Protein AF-A0A356RE88-F1 (afdb_monomer_lite)

Foldseek 3Di:
DPVVVVVVVVVVVVVVVVVVVVVVVVVVVVVVVVVVVVVVVVVVVVVVVVVVVVVVVVCVVVVHDCPLQNAADAQWKKWKAWPVCRVQTDIWGQHPVQWTQGPPQGIDRRGSHGQVRVQVVCQVSCVVPDPRTDMHMDTDDHPDPDPDPDPDDDDPDPDDD

Secondary structure (DSSP, 8-state):
--HHHHHHHHHHHHHHHHHHHHHHHHHHHHHHHHHHHHHHHHHHHHHHHHHHHHHHHHHHHHSSPPPTTPPP-TT-EEEEEESS-GGG-EEEE--TTSEEEETTTEEEE-TT--HHHHHHHHHHHHTTTSSS--EEEEEEE---PPS-S------------

pLDDT: mean 74.86, std 15.14, range [41.78, 94.0]

Radius of gyration: 32.3 Å; chains: 1; bounding box: 59×104×54 Å

Sequence (161 aa):
MQLFHTQADLVSAEAQSEVIKQQIAGVDKELDRLRNLGPELDELRRQVTADEKNYINYLTKVGKTPPQDYQIQVGDQLDIKFFFNPELNETVLVRPDGRIALQLVGEITVVGHTVEQIRAILIKTYSGQLKNPEVAVLLRSTNVPGEDSGTTAAEGNFGGK

Structure (mmCIF, N/CA/C/O backbone):
data_AF-A0A356RE88-F1
#
_entry.id   AF-A0A356RE88-F1
#
loop_
_atom_site.group_PDB
_atom_site.id
_atom_site.type_symbol
_atom_site.label_atom_id
_atom_site.label_alt_id
_atom_site.label_comp_id
_atom_site.label_asym_id
_atom_site.label_entity_id
_atom_site.label_seq_id
_atom_site.pdbx_PDB_ins_code
_atom_site.Cartn_x
_atom_site.Cartn_y
_atom_site.Cartn_z
_atom_site.occupancy
_atom_site.B_iso_or_equiv
_atom_site.auth_seq_id
_atom_site.auth_comp_id
_atom_site.auth_asym_id
_atom_site.auth_atom_id
_atom_site.pdbx_PDB_model_num
ATOM 1 N N . MET A 1 1 ? -0.460 84.049 -10.212 1.00 55.34 1 MET A N 1
ATOM 2 C CA . MET A 1 1 ? -0.902 82.705 -9.768 1.00 55.34 1 MET A CA 1
ATOM 3 C C . MET A 1 1 ? -0.006 81.589 -10.342 1.00 55.34 1 MET A C 1
ATOM 5 O O . MET A 1 1 ? -0.515 80.643 -10.921 1.00 55.34 1 MET A O 1
ATOM 9 N N . GLN A 1 2 ? 1.326 81.662 -10.204 1.00 55.12 2 GLN A N 1
ATOM 10 C CA . GLN A 1 2 ? 2.245 80.661 -10.800 1.00 55.12 2 GLN A CA 1
ATOM 11 C C . GLN A 1 2 ? 3.125 79.914 -9.780 1.00 55.12 2 GLN A C 1
ATOM 13 O O . GLN A 1 2 ? 3.787 78.961 -10.154 1.00 55.12 2 GLN A O 1
ATOM 18 N N . LEU A 1 3 ? 3.087 80.282 -8.493 1.00 52.97 3 LEU A N 1
ATOM 19 C CA . LEU A 1 3 ? 3.921 79.670 -7.444 1.00 52.97 3 LEU A CA 1
ATOM 20 C C . LEU A 1 3 ? 3.310 78.414 -6.789 1.00 52.97 3 LEU A C 1
ATOM 22 O O . LEU A 1 3 ? 4.032 77.656 -6.159 1.00 52.97 3 LEU A O 1
ATOM 26 N N . PHE A 1 4 ? 2.003 78.168 -6.945 1.00 53.56 4 PHE A N 1
ATOM 27 C CA . PHE A 1 4 ? 1.337 76.993 -6.354 1.00 53.56 4 PHE A CA 1
ATOM 28 C C . PHE A 1 4 ? 1.336 75.752 -7.261 1.00 53.56 4 PHE A C 1
ATOM 30 O O . PHE A 1 4 ? 1.235 74.641 -6.752 1.00 53.56 4 PHE A O 1
ATOM 37 N N . HIS A 1 5 ? 1.481 75.922 -8.581 1.00 55.62 5 HIS A N 1
ATOM 38 C CA . HIS A 1 5 ? 1.508 74.800 -9.531 1.00 55.62 5 HIS A CA 1
ATOM 39 C C . HIS A 1 5 ? 2.828 7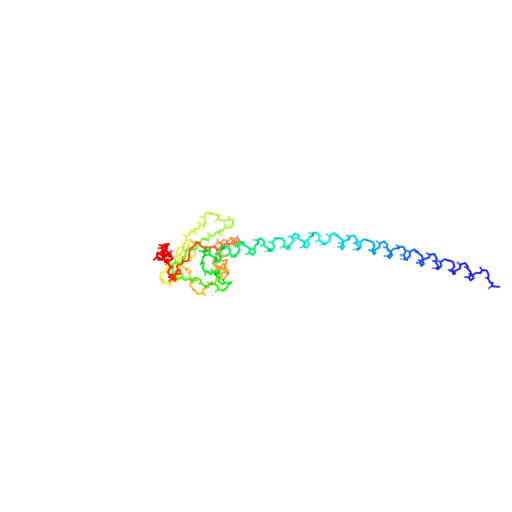4.020 -9.428 1.00 55.62 5 HIS A C 1
ATOM 41 O O . HIS A 1 5 ? 2.825 72.802 -9.313 1.00 55.62 5 HIS A O 1
ATOM 47 N N . THR A 1 6 ? 3.952 74.729 -9.304 1.00 60.91 6 THR A N 1
ATOM 48 C CA . THR A 1 6 ? 5.290 74.135 -9.185 1.00 60.91 6 THR A CA 1
ATOM 49 C C . THR A 1 6 ? 5.484 73.304 -7.920 1.00 60.91 6 THR A C 1
ATOM 51 O O . THR A 1 6 ? 6.154 72.279 -7.973 1.00 60.91 6 THR A O 1
ATOM 54 N N . GLN A 1 7 ? 4.895 73.697 -6.786 1.00 57.91 7 GLN A N 1
ATOM 55 C CA . GLN A 1 7 ? 5.027 72.922 -5.547 1.00 57.91 7 GLN A CA 1
ATOM 56 C C . GLN A 1 7 ? 4.227 71.608 -5.602 1.00 57.91 7 GLN A C 1
ATOM 58 O O . GLN A 1 7 ? 4.694 70.596 -5.087 1.00 57.91 7 GLN A O 1
ATOM 63 N N . ALA A 1 8 ? 3.052 71.605 -6.242 1.00 65.56 8 ALA A N 1
ATOM 64 C CA . ALA A 1 8 ? 2.236 70.402 -6.417 1.00 65.56 8 ALA A CA 1
ATOM 65 C C . ALA A 1 8 ? 2.889 69.400 -7.384 1.00 65.56 8 ALA A C 1
ATOM 67 O O . ALA A 1 8 ? 2.913 68.200 -7.105 1.00 65.56 8 ALA A O 1
ATOM 68 N N . ASP A 1 9 ? 3.482 69.897 -8.471 1.00 70.31 9 ASP A N 1
ATOM 69 C CA . ASP A 1 9 ? 4.207 69.074 -9.443 1.00 70.31 9 ASP A CA 1
ATOM 70 C C . ASP A 1 9 ? 5.470 68.440 -8.831 1.00 70.31 9 ASP A C 1
ATOM 72 O O . ASP A 1 9 ? 5.752 67.267 -9.075 1.00 70.31 9 ASP A O 1
ATOM 76 N N . LEU A 1 10 ? 6.191 69.173 -7.971 1.00 62.19 10 LEU A N 1
ATOM 77 C CA . LEU A 1 10 ? 7.352 68.655 -7.233 1.00 62.19 10 LEU A CA 1
ATOM 78 C C . LEU A 1 10 ? 6.967 67.524 -6.266 1.00 62.19 10 LEU A C 1
ATOM 80 O O . LEU A 1 10 ? 7.605 66.474 -6.270 1.00 62.19 10 LEU A O 1
ATOM 84 N N . VAL A 1 11 ? 5.888 67.696 -5.495 1.00 68.81 11 VAL A N 1
ATOM 85 C CA . VAL A 1 11 ? 5.389 66.660 -4.569 1.00 68.81 11 VAL A CA 1
ATOM 86 C C . VAL A 1 11 ? 4.894 65.423 -5.333 1.00 68.81 11 VAL A C 1
ATOM 88 O O . VAL A 1 11 ? 5.095 64.293 -4.888 1.00 68.81 11 VAL A O 1
ATOM 91 N N . SER A 1 12 ? 4.287 65.608 -6.511 1.00 71.75 12 SER A N 1
ATOM 92 C CA . SER A 1 12 ? 3.877 64.499 -7.383 1.00 71.75 12 SER A CA 1
ATOM 93 C C . SER A 1 12 ? 5.077 63.738 -7.962 1.00 71.75 12 SER A C 1
ATOM 95 O O . SER A 1 12 ? 5.069 62.507 -7.978 1.00 71.75 12 SER A O 1
ATOM 97 N N . ALA A 1 13 ? 6.133 64.442 -8.376 1.00 75.00 13 ALA A N 1
ATOM 98 C CA . ALA A 1 13 ? 7.365 63.833 -8.878 1.00 75.00 13 ALA A CA 1
ATOM 99 C C . ALA A 1 13 ? 8.130 63.058 -7.787 1.00 75.00 13 ALA A C 1
ATOM 101 O O . ALA A 1 13 ? 8.651 61.973 -8.048 1.00 75.00 13 ALA A O 1
ATOM 102 N N . GLU A 1 14 ? 8.160 63.564 -6.552 1.00 78.50 14 GLU A N 1
ATOM 103 C CA . GLU A 1 14 ? 8.740 62.852 -5.405 1.00 78.50 14 GLU A CA 1
ATOM 104 C C . GLU A 1 14 ? 7.954 61.578 -5.073 1.00 78.50 14 GLU A C 1
ATOM 106 O O . GLU A 1 14 ? 8.551 60.515 -4.898 1.00 78.50 14 GLU A O 1
ATOM 111 N N . ALA A 1 15 ? 6.618 61.645 -5.083 1.00 77.56 15 ALA A N 1
ATOM 112 C CA . ALA A 1 15 ? 5.773 60.467 -4.904 1.00 77.56 15 ALA A CA 1
ATOM 113 C C . ALA A 1 15 ? 6.004 59.417 -6.008 1.00 77.56 15 ALA A C 1
ATOM 115 O O . ALA A 1 15 ? 6.094 58.225 -5.719 1.00 77.56 15 ALA A O 1
ATOM 116 N N . GLN A 1 16 ? 6.162 59.845 -7.266 1.00 74.81 16 GLN A N 1
ATOM 117 C CA . GLN A 1 16 ? 6.507 58.951 -8.378 1.00 74.81 16 GLN A CA 1
ATOM 118 C C . GLN A 1 16 ? 7.901 58.326 -8.208 1.0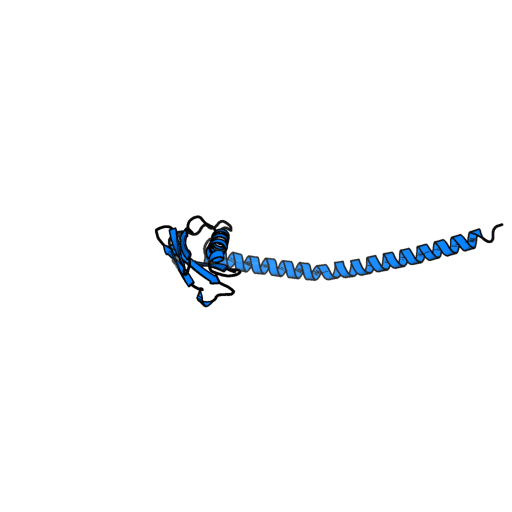0 74.81 16 GLN A C 1
ATOM 120 O O . GLN A 1 16 ? 8.071 57.137 -8.470 1.00 74.81 16 GLN A O 1
ATOM 125 N N . SER A 1 17 ? 8.883 59.091 -7.722 1.00 76.38 17 SER A N 1
ATOM 126 C CA . SER A 1 17 ? 10.237 58.601 -7.431 1.00 76.38 17 SER A CA 1
ATOM 127 C C . SER A 1 17 ? 10.234 57.506 -6.358 1.00 76.38 17 SER A C 1
ATOM 129 O O . SER A 1 17 ? 10.881 56.473 -6.531 1.00 76.38 17 SER A O 1
ATOM 131 N N . GLU A 1 18 ? 9.457 57.670 -5.285 1.00 83.31 18 GLU A N 1
ATOM 132 C CA . GLU A 1 18 ? 9.323 56.648 -4.239 1.00 83.31 18 GLU A CA 1
ATOM 133 C C . GLU A 1 18 ? 8.630 55.374 -4.739 1.00 83.31 18 GLU A C 1
ATOM 135 O O . GLU A 1 18 ? 9.069 54.267 -4.424 1.00 83.31 18 GLU A O 1
ATOM 140 N N . VAL A 1 19 ? 7.606 55.505 -5.589 1.00 83.19 19 VAL A N 1
ATOM 141 C CA . VAL A 1 19 ? 6.959 54.349 -6.233 1.00 83.19 19 VAL A CA 1
ATOM 142 C C . VAL A 1 19 ? 7.947 53.593 -7.126 1.00 83.19 19 VAL A C 1
ATOM 144 O O . VAL A 1 19 ? 8.019 52.367 -7.054 1.00 83.19 19 VAL A O 1
ATOM 147 N N . ILE A 1 20 ? 8.758 54.299 -7.919 1.00 81.00 20 ILE A N 1
ATOM 148 C CA . ILE A 1 20 ? 9.779 53.680 -8.779 1.00 81.00 20 ILE A CA 1
ATOM 149 C C . ILE A 1 20 ? 10.838 52.956 -7.936 1.00 81.00 20 ILE A C 1
ATOM 151 O O . ILE A 1 20 ? 11.200 51.823 -8.252 1.00 81.00 20 ILE A O 1
ATOM 155 N N . LYS A 1 21 ? 11.300 53.548 -6.826 1.00 80.69 21 LYS A N 1
ATOM 156 C CA . LYS A 1 21 ? 12.245 52.890 -5.903 1.00 80.69 21 LYS A CA 1
ATOM 157 C C . LYS A 1 21 ? 11.660 51.617 -5.294 1.00 80.69 21 LYS A C 1
ATOM 159 O O . LYS A 1 21 ? 12.355 50.606 -5.212 1.00 80.69 21 LYS A O 1
ATOM 164 N N . GLN A 1 22 ? 10.386 51.641 -4.899 1.00 81.62 22 GLN A N 1
ATOM 165 C CA . GLN A 1 22 ? 9.693 50.453 -4.392 1.00 81.62 22 GLN A CA 1
ATOM 166 C C . GLN A 1 22 ? 9.560 49.367 -5.465 1.00 81.62 22 GLN A C 1
ATOM 168 O O . GLN A 1 22 ? 9.774 48.191 -5.169 1.00 81.62 22 GLN A O 1
ATOM 173 N N . GLN A 1 23 ? 9.255 49.749 -6.707 1.00 78.56 23 GLN A N 1
ATOM 174 C CA . GLN A 1 23 ? 9.186 48.819 -7.834 1.00 78.56 23 GLN A CA 1
ATOM 175 C C . GLN A 1 23 ? 10.549 48.183 -8.131 1.00 78.56 23 GLN A C 1
ATOM 177 O O . GLN A 1 23 ? 10.616 46.965 -8.267 1.00 78.56 23 GLN A O 1
ATOM 182 N N . ILE A 1 24 ? 11.638 48.960 -8.148 1.00 82.69 24 ILE A N 1
ATOM 183 C CA . ILE A 1 24 ? 13.006 48.445 -8.343 1.00 82.69 24 ILE A CA 1
ATOM 184 C C . ILE A 1 24 ? 13.387 47.472 -7.223 1.00 82.69 24 ILE A C 1
ATOM 186 O O . ILE A 1 24 ? 13.833 46.366 -7.506 1.00 82.69 24 ILE A O 1
ATOM 190 N N . ALA A 1 25 ? 13.117 47.818 -5.961 1.00 80.81 25 ALA A N 1
ATOM 191 C CA . ALA A 1 25 ? 13.378 46.922 -4.835 1.00 80.81 25 ALA A CA 1
ATOM 192 C C . ALA A 1 25 ? 12.561 45.616 -4.910 1.00 80.81 25 ALA A C 1
ATOM 194 O O . ALA A 1 25 ? 13.014 44.566 -4.452 1.00 80.81 25 ALA A O 1
ATOM 195 N N . GLY A 1 26 ? 11.350 45.668 -5.473 1.00 79.50 26 GLY A N 1
ATOM 196 C CA . GLY A 1 26 ? 10.551 44.481 -5.773 1.00 79.50 26 GLY A CA 1
ATOM 197 C C . GLY A 1 26 ? 11.172 43.623 -6.876 1.00 79.50 26 GLY A C 1
ATOM 198 O O . GLY A 1 26 ? 11.243 42.404 -6.733 1.00 79.50 26 GLY A O 1
ATOM 199 N N . VAL A 1 27 ? 11.668 44.259 -7.938 1.00 81.62 27 VAL A N 1
ATOM 200 C CA . VAL A 1 27 ? 12.356 43.586 -9.048 1.00 81.62 27 VAL A CA 1
ATOM 201 C C . VAL A 1 27 ? 13.660 42.940 -8.583 1.00 81.62 27 VAL A C 1
ATOM 203 O O . VAL A 1 27 ? 13.894 41.792 -8.938 1.00 81.62 27 VAL A O 1
ATOM 206 N N . ASP A 1 28 ? 14.464 43.602 -7.750 1.00 80.31 28 ASP A N 1
ATOM 207 C CA . ASP A 1 28 ? 15.723 43.050 -7.226 1.00 80.31 28 ASP A CA 1
ATOM 208 C C . ASP A 1 28 ? 15.487 41.801 -6.368 1.00 80.31 28 ASP A C 1
ATOM 210 O O . ASP A 1 28 ? 16.159 40.785 -6.542 1.00 80.31 28 ASP A O 1
ATOM 214 N N . LYS A 1 29 ? 14.466 41.833 -5.500 1.00 80.75 29 LYS A N 1
ATOM 215 C CA . LYS A 1 29 ? 14.059 40.660 -4.710 1.00 80.75 29 LYS A CA 1
ATOM 216 C C . LYS A 1 29 ? 13.631 39.490 -5.590 1.00 80.75 29 LYS A C 1
ATOM 218 O O . LYS A 1 29 ? 13.968 38.346 -5.290 1.00 80.75 29 LYS A O 1
ATOM 223 N N . GLU A 1 30 ? 12.890 39.762 -6.661 1.00 77.44 30 GLU A N 1
ATOM 224 C CA . GLU A 1 30 ? 12.487 38.721 -7.606 1.00 77.44 30 GLU A CA 1
ATOM 225 C C . GLU A 1 30 ? 13.686 38.214 -8.418 1.00 77.44 30 GLU A C 1
ATOM 227 O O . GLU A 1 30 ? 13.805 37.019 -8.671 1.00 77.44 30 GLU A O 1
ATOM 232 N N . LEU A 1 31 ? 14.634 39.088 -8.756 1.00 73.00 31 LEU A N 1
ATOM 233 C CA . LEU A 1 31 ? 15.869 38.713 -9.437 1.00 73.00 31 LEU A CA 1
ATOM 234 C C . LEU A 1 31 ? 16.720 37.770 -8.574 1.00 73.00 31 LEU A C 1
ATOM 236 O O . LEU A 1 31 ? 17.237 36.769 -9.073 1.00 73.00 31 LEU A O 1
ATOM 240 N N . ASP A 1 32 ? 16.830 38.059 -7.278 1.00 80.94 32 ASP A N 1
ATOM 241 C CA . ASP A 1 32 ? 17.517 37.206 -6.308 1.00 80.94 32 ASP A CA 1
ATOM 242 C C . ASP A 1 32 ? 16.796 35.865 -6.134 1.00 80.94 32 ASP A C 1
ATOM 244 O O . ASP A 1 32 ? 17.434 34.811 -6.102 1.00 80.94 32 ASP A O 1
ATOM 248 N N . ARG A 1 33 ? 15.458 35.875 -6.111 1.00 72.00 33 ARG A N 1
ATOM 249 C CA . ARG A 1 33 ? 14.646 34.654 -6.083 1.00 72.00 33 ARG A CA 1
ATOM 250 C C . ARG A 1 33 ? 14.893 33.777 -7.312 1.00 72.00 33 ARG A C 1
ATOM 252 O O . ARG A 1 33 ? 15.114 32.578 -7.168 1.00 72.00 33 ARG A O 1
ATOM 259 N N . LEU A 1 34 ? 14.901 34.367 -8.506 1.00 72.19 34 LEU A N 1
ATOM 260 C CA . LEU A 1 34 ? 15.139 33.651 -9.762 1.00 72.19 34 LEU A CA 1
ATOM 261 C C . LEU A 1 34 ? 16.571 33.108 -9.859 1.00 72.19 34 LEU A C 1
ATOM 263 O O . LEU A 1 34 ? 16.773 32.001 -10.356 1.00 72.19 34 LEU A O 1
ATOM 267 N N . ARG A 1 35 ? 17.567 33.839 -9.344 1.00 74.12 35 ARG A N 1
ATOM 268 C CA . ARG A 1 35 ? 18.959 33.361 -9.257 1.00 74.12 35 ARG A CA 1
ATOM 269 C C . ARG A 1 35 ? 19.098 32.146 -8.343 1.00 74.12 35 ARG A C 1
ATOM 271 O O . ARG A 1 35 ? 19.839 31.223 -8.675 1.00 74.12 35 ARG A O 1
ATOM 278 N N . ASN A 1 36 ? 18.356 32.125 -7.239 1.00 74.94 36 ASN A N 1
ATOM 279 C CA . ASN A 1 36 ? 18.363 31.016 -6.287 1.00 74.94 36 ASN A CA 1
ATOM 280 C C . ASN A 1 36 ? 17.561 29.792 -6.768 1.00 74.94 36 ASN A C 1
ATOM 282 O O . ASN A 1 36 ? 17.742 28.708 -6.224 1.00 74.94 36 ASN A O 1
ATOM 286 N N . LEU A 1 37 ? 16.736 29.927 -7.813 1.00 69.12 37 LEU A N 1
ATOM 287 C CA . LEU A 1 37 ? 15.945 28.828 -8.380 1.00 69.12 37 LEU A CA 1
ATOM 288 C C . LEU A 1 37 ? 16.764 27.892 -9.292 1.00 69.12 37 LEU A C 1
ATOM 290 O O . LEU A 1 37 ? 16.435 26.718 -9.440 1.00 69.12 37 LEU A O 1
ATOM 294 N N . GLY A 1 38 ? 17.848 28.391 -9.895 1.00 75.19 38 GLY A N 1
ATOM 295 C CA . GLY A 1 38 ? 18.777 27.588 -10.703 1.00 75.19 38 GLY A CA 1
ATOM 296 C C . GLY A 1 38 ? 19.326 26.349 -9.973 1.00 75.19 38 GLY A C 1
ATOM 297 O O . GLY A 1 38 ? 19.134 25.238 -10.467 1.00 75.19 38 GLY A O 1
ATOM 298 N N . PRO A 1 39 ? 19.959 26.499 -8.791 1.00 76.44 39 PRO A N 1
ATOM 299 C CA . PRO A 1 39 ? 20.480 25.358 -8.039 1.00 76.44 39 PRO A CA 1
ATOM 300 C C . PRO A 1 39 ? 19.389 24.387 -7.553 1.00 76.44 39 PRO A C 1
ATOM 302 O O . PRO A 1 39 ? 19.636 23.185 -7.536 1.00 76.44 39 PRO A O 1
ATOM 305 N N . GLU A 1 40 ? 18.184 24.869 -7.226 1.00 75.94 40 GLU A N 1
ATOM 306 C CA . GLU A 1 40 ? 17.041 24.023 -6.832 1.00 75.94 40 GLU A CA 1
ATOM 307 C C . GLU A 1 40 ? 16.562 23.133 -7.997 1.00 75.94 40 GLU A C 1
ATOM 309 O O . GLU A 1 40 ? 16.321 21.937 -7.832 1.00 75.94 40 GLU A O 1
ATOM 314 N N . LEU A 1 41 ? 16.507 23.686 -9.213 1.00 65.75 41 LEU A N 1
ATOM 315 C CA . LEU A 1 41 ? 16.220 22.932 -10.439 1.00 65.75 41 LEU A CA 1
ATOM 316 C C . LEU A 1 41 ? 17.300 21.893 -10.757 1.00 65.75 41 LEU A C 1
ATOM 318 O O . LEU A 1 41 ? 16.978 20.789 -11.204 1.00 65.75 41 LEU A O 1
ATOM 322 N N . ASP A 1 42 ? 18.571 22.230 -10.541 1.00 75.06 42 ASP A N 1
ATOM 323 C CA . ASP A 1 42 ? 19.685 21.301 -10.739 1.00 75.06 42 ASP A CA 1
ATOM 324 C C . ASP A 1 42 ? 19.656 20.150 -9.723 1.00 75.06 42 ASP A C 1
ATOM 326 O O . ASP A 1 42 ? 19.939 19.003 -10.081 1.00 75.06 42 ASP A O 1
ATOM 330 N N . GLU A 1 43 ? 19.279 20.423 -8.474 1.00 72.12 43 GLU A N 1
ATOM 331 C CA . GLU A 1 43 ? 19.069 19.408 -7.440 1.00 72.12 43 GLU A CA 1
ATOM 332 C C . GLU A 1 43 ? 17.897 18.485 -7.789 1.00 72.12 43 GLU A C 1
ATOM 334 O O . GLU A 1 43 ? 18.060 17.262 -7.791 1.00 72.12 43 GLU A O 1
ATOM 339 N N . LEU A 1 44 ? 16.764 19.050 -8.217 1.00 63.75 44 LEU A N 1
ATOM 340 C CA . LEU A 1 44 ? 15.603 18.273 -8.645 1.00 63.75 44 LEU A CA 1
ATOM 341 C C . LEU A 1 44 ? 15.926 17.392 -9.862 1.00 63.75 44 LEU A C 1
ATOM 343 O O . LEU A 1 44 ? 15.565 16.219 -9.895 1.00 63.75 44 LEU A O 1
ATOM 347 N N . ARG A 1 45 ? 16.673 17.909 -10.846 1.00 65.12 45 ARG A N 1
ATOM 348 C CA . ARG A 1 45 ? 17.142 17.126 -12.005 1.00 65.12 45 ARG A CA 1
ATOM 349 C C . ARG A 1 45 ? 18.057 15.975 -11.596 1.00 65.12 45 ARG A C 1
ATOM 351 O O . ARG A 1 45 ? 17.931 14.878 -12.142 1.00 65.12 45 ARG A O 1
ATOM 358 N N . ARG A 1 46 ? 18.970 16.199 -10.644 1.00 69.06 46 ARG A N 1
ATOM 359 C CA . ARG A 1 46 ? 19.839 15.142 -10.097 1.00 69.06 46 ARG A CA 1
ATOM 360 C C . ARG A 1 46 ? 19.028 14.076 -9.368 1.00 69.06 46 ARG A C 1
ATOM 362 O O . ARG A 1 46 ? 19.311 12.896 -9.556 1.00 69.06 46 ARG A O 1
ATOM 369 N N . GLN A 1 47 ? 18.025 14.481 -8.592 1.00 59.94 47 GLN A N 1
ATOM 370 C CA . GLN A 1 47 ? 17.128 13.567 -7.889 1.00 59.94 47 GLN A CA 1
ATOM 371 C C . GLN A 1 47 ? 16.308 12.726 -8.871 1.00 59.94 47 GLN A C 1
ATOM 373 O O . GLN A 1 47 ? 16.348 11.503 -8.788 1.00 59.94 47 GLN A O 1
ATOM 378 N N . VAL A 1 48 ? 15.681 13.358 -9.869 1.00 65.81 48 VAL A N 1
ATOM 379 C CA . VAL A 1 48 ? 14.947 12.659 -10.937 1.00 65.81 48 VAL A CA 1
ATOM 380 C C . VAL A 1 48 ? 15.855 11.658 -11.652 1.00 65.81 48 VAL A C 1
ATOM 382 O O . VAL A 1 48 ? 15.487 10.500 -11.800 1.00 65.81 48 VAL A O 1
ATOM 385 N N . THR A 1 49 ? 17.082 12.051 -12.003 1.00 67.19 49 THR A N 1
ATOM 386 C CA . THR A 1 49 ? 18.045 11.152 -12.666 1.00 67.19 49 THR A CA 1
ATOM 387 C C . THR A 1 49 ? 18.457 9.969 -11.771 1.00 67.19 49 THR A C 1
ATOM 389 O O . THR A 1 49 ? 18.710 8.864 -12.258 1.00 67.19 49 THR A O 1
ATOM 392 N N . ALA A 1 50 ? 18.579 10.178 -10.456 1.00 65.88 50 ALA A N 1
ATOM 393 C CA . ALA A 1 50 ? 18.903 9.120 -9.501 1.00 65.88 50 ALA A CA 1
ATOM 394 C C . ALA A 1 50 ? 17.733 8.139 -9.328 1.00 65.88 50 ALA A C 1
ATOM 396 O O . ALA A 1 50 ? 17.945 6.925 -9.349 1.00 65.88 50 ALA A O 1
ATOM 397 N N . ASP A 1 51 ? 16.508 8.654 -9.237 1.00 63.75 51 ASP A N 1
ATOM 398 C CA . ASP A 1 51 ? 15.289 7.852 -9.160 1.00 63.75 51 ASP A CA 1
ATOM 399 C C . ASP A 1 51 ? 15.051 7.064 -10.451 1.00 63.75 51 ASP A C 1
ATOM 401 O O . ASP A 1 51 ? 14.752 5.872 -10.392 1.00 63.75 51 ASP A O 1
ATOM 405 N N . GLU A 1 52 ? 15.298 7.665 -11.618 1.00 63.97 52 GLU A N 1
ATOM 406 C CA . GLU A 1 52 ? 15.283 6.976 -12.912 1.00 63.97 52 GLU A CA 1
ATOM 407 C C . GLU A 1 52 ? 16.277 5.812 -12.941 1.00 63.97 52 GLU A C 1
ATOM 409 O O . GLU A 1 52 ? 15.921 4.707 -13.343 1.00 63.97 52 GLU A O 1
ATOM 414 N N . LYS A 1 53 ? 17.514 6.007 -12.468 1.00 60.16 53 LYS A N 1
ATOM 415 C CA . LYS A 1 53 ? 18.507 4.921 -12.388 1.00 60.16 53 LYS A CA 1
ATOM 416 C C . LYS 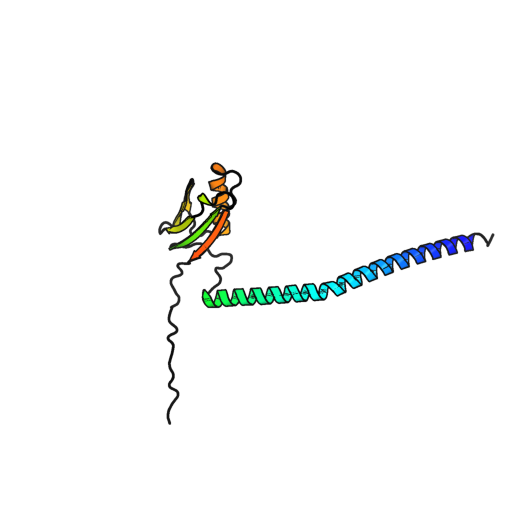A 1 53 ? 18.078 3.810 -11.435 1.00 60.16 53 LYS A C 1
ATOM 418 O O . LYS A 1 53 ? 18.252 2.635 -11.762 1.00 60.16 53 LYS A O 1
ATOM 423 N N . ASN A 1 54 ? 17.508 4.159 -10.285 1.00 63.50 54 ASN A N 1
ATOM 424 C CA . ASN A 1 54 ? 16.976 3.186 -9.331 1.00 63.50 54 ASN A CA 1
ATOM 425 C C . ASN A 1 54 ? 15.818 2.386 -9.944 1.00 63.50 54 ASN A C 1
ATOM 427 O O . ASN A 1 54 ? 15.774 1.161 -9.815 1.00 63.50 54 ASN A O 1
ATOM 431 N N . TYR A 1 55 ? 14.930 3.060 -10.673 1.00 56.53 55 TYR A N 1
ATOM 432 C CA . TYR A 1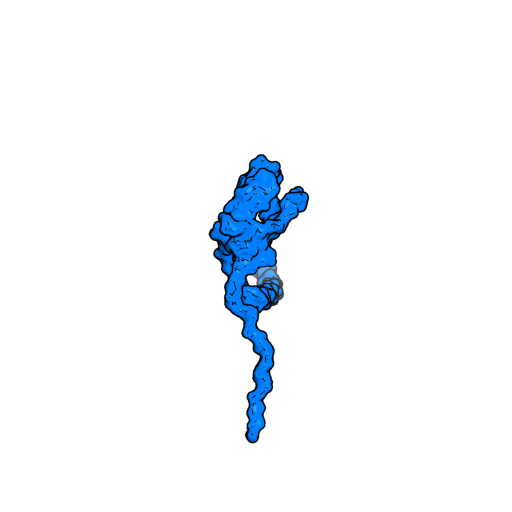 55 ? 13.795 2.462 -11.369 1.00 56.53 55 TYR A CA 1
ATOM 433 C C . TYR A 1 55 ? 14.222 1.584 -12.553 1.00 56.53 55 TYR A C 1
ATOM 435 O O . TYR A 1 55 ? 13.700 0.486 -12.722 1.00 56.53 55 TYR A O 1
ATOM 443 N N . ILE A 1 56 ? 15.229 1.998 -13.325 1.00 62.31 56 ILE A N 1
ATOM 444 C CA . ILE A 1 56 ? 15.837 1.198 -14.399 1.00 62.31 56 ILE A CA 1
ATOM 445 C C . ILE A 1 56 ? 16.530 -0.044 -13.827 1.00 62.31 56 ILE A C 1
ATOM 447 O O . ILE A 1 56 ? 16.416 -1.131 -14.392 1.00 62.31 56 ILE A O 1
ATOM 451 N N . ASN A 1 57 ? 17.222 0.076 -12.693 1.00 62.75 57 ASN A N 1
ATOM 452 C CA . ASN A 1 57 ? 17.848 -1.066 -12.029 1.00 62.75 57 ASN A CA 1
ATOM 453 C C . ASN A 1 57 ? 16.800 -2.042 -11.468 1.00 62.75 57 ASN A C 1
ATOM 455 O O . ASN A 1 57 ? 16.958 -3.256 -11.579 1.00 62.75 57 ASN A O 1
ATOM 459 N N . TYR A 1 58 ? 15.695 -1.519 -10.927 1.00 58.50 58 TYR A N 1
ATOM 460 C CA . TYR A 1 58 ? 14.532 -2.319 -10.557 1.00 58.50 58 TYR A CA 1
ATOM 461 C C . TYR A 1 58 ? 13.963 -3.047 -11.780 1.00 58.50 58 TYR A C 1
ATOM 463 O O . TYR A 1 58 ? 13.934 -4.272 -11.778 1.00 58.50 58 TYR A O 1
ATOM 471 N N . LEU A 1 59 ? 13.645 -2.332 -12.862 1.00 56.25 59 LEU A N 1
ATOM 472 C CA . LEU A 1 59 ? 13.186 -2.885 -14.141 1.00 56.25 59 LEU A CA 1
ATOM 473 C C . LEU A 1 59 ? 14.096 -3.986 -14.691 1.00 56.25 59 LEU A C 1
ATOM 475 O O . LEU A 1 59 ? 13.612 -5.016 -15.148 1.00 56.25 59 LEU A O 1
ATOM 479 N N . THR A 1 60 ? 15.409 -3.786 -14.616 1.00 58.81 60 THR A N 1
ATOM 480 C CA . THR A 1 60 ? 16.411 -4.754 -15.082 1.00 58.81 60 THR A CA 1
ATOM 481 C C . THR A 1 60 ? 16.438 -6.001 -14.198 1.00 58.81 60 THR A C 1
ATOM 483 O O . THR A 1 60 ? 16.651 -7.105 -14.689 1.00 58.81 60 THR A O 1
ATOM 486 N N . LYS A 1 61 ? 16.200 -5.845 -12.890 1.00 55.22 61 LYS A N 1
ATOM 487 C CA . LYS A 1 61 ? 16.219 -6.940 -11.914 1.00 55.22 61 LYS A CA 1
ATOM 488 C C . LYS A 1 61 ? 14.902 -7.720 -11.847 1.00 55.22 61 LYS A C 1
ATOM 490 O O . LYS A 1 61 ? 14.936 -8.918 -11.587 1.00 55.22 61 LYS A O 1
ATOM 495 N N . VAL A 1 62 ? 13.762 -7.057 -12.043 1.00 57.28 62 VAL A N 1
ATOM 496 C CA . VAL A 1 62 ? 12.421 -7.670 -11.987 1.00 57.28 62 VAL A CA 1
ATOM 497 C C . VAL A 1 62 ? 11.808 -7.933 -13.366 1.00 57.28 62 VAL A C 1
ATOM 499 O O . VAL A 1 62 ? 10.736 -8.518 -13.458 1.00 57.28 62 VAL A O 1
ATOM 502 N N . GLY A 1 63 ? 12.467 -7.519 -14.450 1.00 49.28 63 GLY A N 1
ATOM 503 C CA . GLY A 1 63 ? 12.057 -7.787 -15.834 1.00 49.28 63 GLY A CA 1
ATOM 504 C C . GLY A 1 63 ? 10.857 -6.977 -16.337 1.00 49.28 63 GLY A C 1
ATOM 505 O O . GLY A 1 63 ? 10.618 -6.957 -17.540 1.00 49.28 63 GLY A O 1
ATOM 506 N N . LYS A 1 64 ? 10.119 -6.290 -15.457 1.00 47.47 64 LYS A N 1
ATOM 507 C CA . LYS A 1 64 ? 9.084 -5.281 -15.743 1.00 47.47 64 LYS A CA 1
ATOM 508 C C . LYS A 1 64 ? 8.724 -4.585 -14.430 1.00 47.47 64 LYS A C 1
ATOM 510 O O . LYS A 1 64 ? 8.585 -5.248 -13.406 1.00 47.47 64 LYS A O 1
ATOM 515 N N . THR A 1 65 ? 8.517 -3.269 -14.448 1.00 45.62 65 THR A N 1
ATOM 516 C CA . THR A 1 65 ? 7.803 -2.606 -13.358 1.00 45.62 65 THR A CA 1
ATOM 517 C C . THR A 1 65 ? 6.426 -3.249 -13.316 1.00 45.62 65 THR A C 1
ATOM 519 O O . THR A 1 65 ? 5.821 -3.351 -14.390 1.00 45.62 65 THR A O 1
ATOM 522 N N . PRO A 1 66 ? 5.905 -3.684 -12.151 1.00 50.91 66 PRO A N 1
ATOM 523 C CA . PRO A 1 66 ? 4.478 -3.894 -12.047 1.00 50.91 66 PRO A CA 1
ATOM 524 C C . PRO A 1 66 ? 3.854 -2.592 -12.554 1.00 50.91 66 PRO A C 1
ATOM 526 O O . PRO A 1 66 ? 4.197 -1.531 -12.026 1.00 50.91 66 PRO A O 1
ATOM 529 N N . PRO A 1 67 ? 3.045 -2.619 -13.627 1.00 55.06 67 PRO A N 1
ATOM 530 C CA . PRO A 1 67 ? 2.371 -1.416 -14.092 1.00 55.06 67 PRO A CA 1
ATOM 531 C C . PRO A 1 67 ? 1.739 -0.712 -12.883 1.00 55.06 67 PRO A C 1
ATOM 533 O O . PRO A 1 67 ? 1.401 -1.382 -11.906 1.00 55.06 67 PRO A O 1
ATOM 536 N N . GLN A 1 68 ? 1.528 0.608 -12.904 1.00 54.81 68 GLN A N 1
ATOM 537 C CA . GLN A 1 68 ? 0.682 1.212 -11.854 1.00 54.81 68 GLN A CA 1
ATOM 538 C C . GLN A 1 68 ? -0.691 0.511 -11.750 1.00 54.81 68 GLN A C 1
ATOM 540 O O . GLN A 1 68 ? -1.325 0.524 -10.699 1.00 54.81 68 GLN A O 1
ATOM 545 N N . ASP A 1 69 ? -1.066 -0.199 -12.815 1.00 67.06 69 ASP A N 1
ATOM 546 C CA . ASP A 1 69 ? -2.226 -1.069 -12.938 1.00 67.06 69 ASP A CA 1
ATOM 547 C C . ASP A 1 69 ? -1.930 -2.559 -12.665 1.00 67.06 69 ASP A C 1
ATOM 549 O O . ASP A 1 69 ? -2.674 -3.424 -13.126 1.00 67.06 69 ASP A O 1
ATOM 553 N N . TYR A 1 70 ? -0.841 -2.908 -11.968 1.00 76.44 70 TYR A N 1
ATOM 554 C CA . TYR A 1 70 ? -0.556 -4.299 -11.620 1.00 76.44 70 TYR A CA 1
ATOM 555 C C . TYR A 1 70 ? -1.665 -4.823 -10.721 1.00 76.44 70 TYR A C 1
ATOM 557 O O . TYR A 1 70 ? -1.892 -4.341 -9.607 1.00 76.44 70 TYR A O 1
ATOM 565 N N . GLN A 1 71 ? -2.355 -5.824 -11.245 1.00 84.19 71 GLN A N 1
ATOM 566 C CA . GLN A 1 71 ? -3.405 -6.524 -10.544 1.00 84.19 71 GLN A CA 1
ATOM 567 C C . GLN A 1 71 ? -2.804 -7.726 -9.845 1.00 84.19 71 GLN A C 1
ATOM 569 O O . GLN A 1 71 ? -2.099 -8.522 -10.466 1.00 84.19 71 GLN A O 1
ATOM 574 N N . ILE A 1 72 ? -3.124 -7.856 -8.564 1.00 84.38 72 ILE A N 1
ATOM 575 C CA . ILE A 1 72 ? -2.689 -8.982 -7.752 1.00 84.38 72 ILE A CA 1
ATOM 576 C C . ILE A 1 72 ? -3.176 -10.295 -8.369 1.00 84.38 72 ILE A C 1
ATOM 578 O O . ILE A 1 72 ? -4.331 -10.414 -8.802 1.00 84.38 72 ILE A O 1
ATOM 582 N N . GLN A 1 73 ? -2.284 -11.280 -8.390 1.00 84.44 73 GLN A N 1
ATOM 583 C CA . GLN A 1 73 ? -2.513 -12.612 -8.930 1.00 84.44 73 GLN A CA 1
ATOM 584 C C . GLN A 1 73 ? -2.402 -13.689 -7.850 1.00 84.44 73 GLN A C 1
ATOM 586 O O . GLN A 1 73 ? -1.947 -13.475 -6.726 1.00 84.44 73 GLN A O 1
ATOM 591 N N . VAL A 1 74 ? -2.865 -14.886 -8.201 1.00 87.25 74 VAL A N 1
ATOM 592 C CA . VAL A 1 74 ? -2.758 -16.068 -7.345 1.00 87.25 74 VAL A CA 1
ATOM 593 C C . VAL A 1 74 ? -1.288 -16.433 -7.132 1.00 87.25 74 VAL A C 1
ATOM 595 O O . VAL A 1 74 ? -0.525 -16.569 -8.086 1.00 87.25 74 VAL A O 1
ATOM 598 N N . GLY A 1 75 ? -0.908 -16.667 -5.876 1.00 84.19 75 GLY A N 1
ATOM 599 C CA . GLY A 1 75 ? 0.467 -16.985 -5.491 1.00 84.19 75 GLY A CA 1
ATOM 600 C C . GLY A 1 75 ? 1.331 -15.768 -5.158 1.00 84.19 75 GLY A C 1
ATOM 601 O O . GLY A 1 75 ? 2.461 -15.956 -4.714 1.00 84.19 75 GLY A O 1
ATOM 602 N N . ASP A 1 76 ? 0.812 -14.547 -5.304 1.00 87.12 76 ASP A N 1
ATOM 603 C CA . ASP A 1 76 ? 1.507 -13.354 -4.826 1.00 87.12 76 ASP A CA 1
ATOM 604 C C . ASP A 1 76 ? 1.578 -13.329 -3.298 1.00 87.12 76 ASP A C 1
ATOM 606 O O . ASP A 1 76 ? 0.680 -13.805 -2.595 1.00 87.12 76 ASP A O 1
ATOM 610 N N . GLN A 1 77 ? 2.645 -12.732 -2.773 1.00 89.06 77 GLN A N 1
ATOM 611 C CA . GLN A 1 77 ? 2.801 -12.503 -1.343 1.00 89.06 77 GLN A CA 1
ATOM 612 C C . GLN A 1 77 ? 2.636 -11.018 -1.024 1.00 89.06 77 GLN A C 1
ATOM 614 O O . GLN A 1 77 ? 3.362 -10.172 -1.554 1.00 89.06 77 GLN A O 1
ATOM 619 N N . LEU A 1 78 ? 1.706 -10.714 -0.123 1.00 89.81 78 LEU A N 1
ATOM 620 C CA . LEU A 1 78 ? 1.402 -9.367 0.345 1.00 89.81 78 LEU A CA 1
ATOM 621 C C . LEU A 1 78 ? 1.828 -9.210 1.803 1.00 89.81 78 LEU A C 1
ATOM 623 O O . LEU A 1 78 ? 1.607 -10.094 2.625 1.00 89.81 78 LEU A O 1
ATOM 627 N N . ASP A 1 79 ? 2.419 -8.071 2.132 1.00 90.75 79 ASP A N 1
ATOM 628 C CA . ASP A 1 79 ? 2.688 -7.661 3.507 1.00 90.75 79 ASP A CA 1
ATOM 629 C C . ASP A 1 79 ? 1.716 -6.543 3.881 1.00 90.75 79 ASP A C 1
ATOM 631 O O . ASP A 1 79 ? 1.684 -5.493 3.231 1.00 90.75 79 ASP A O 1
ATOM 635 N N . ILE A 1 80 ? 0.892 -6.793 4.895 1.00 91.25 80 ILE A N 1
ATOM 636 C CA . ILE A 1 80 ? -0.128 -5.863 5.371 1.00 91.25 80 ILE A CA 1
ATOM 637 C C . ILE A 1 80 ? 0.383 -5.236 6.662 1.00 91.25 80 ILE A C 1
ATOM 639 O O . ILE A 1 80 ? 0.657 -5.932 7.642 1.00 91.25 80 ILE A O 1
ATOM 643 N N . LYS A 1 81 ? 0.530 -3.910 6.657 1.00 90.69 81 LYS A N 1
ATOM 644 C CA . LYS A 1 81 ? 0.997 -3.137 7.808 1.00 90.69 81 LYS A CA 1
ATOM 645 C C . LYS A 1 81 ? -0.083 -2.177 8.282 1.00 90.69 81 LYS A C 1
ATOM 647 O O . LYS A 1 81 ? -0.565 -1.359 7.506 1.00 90.69 81 LYS A O 1
ATOM 652 N N . PHE A 1 82 ? -0.409 -2.235 9.563 1.00 90.69 82 PHE A N 1
ATOM 653 C CA . PHE A 1 82 ? -1.282 -1.297 10.251 1.00 90.69 82 PHE A CA 1
ATOM 654 C C . PHE A 1 82 ? -0.419 -0.333 11.059 1.00 90.69 82 PHE A C 1
ATOM 656 O O . PHE A 1 82 ? 0.339 -0.747 11.936 1.00 90.69 82 PHE A O 1
ATOM 663 N N . PHE A 1 83 ? -0.527 0.962 10.768 1.00 87.88 83 PHE A N 1
ATOM 664 C CA . PHE A 1 83 ? 0.338 1.972 11.381 1.00 87.88 83 PHE A CA 1
ATOM 665 C C . PHE A 1 83 ? 0.108 2.094 12.895 1.00 87.88 83 PHE A C 1
ATOM 667 O O . PHE A 1 83 ? 1.058 2.139 13.672 1.00 87.88 83 PHE A O 1
ATOM 674 N N . PHE A 1 84 ? -1.159 2.088 13.317 1.00 87.44 84 PHE A N 1
ATOM 675 C CA . PHE A 1 84 ? -1.541 2.217 14.727 1.00 87.44 84 PHE A CA 1
ATOM 676 C C . PHE A 1 84 ? -1.670 0.878 15.467 1.00 87.44 84 PHE A C 1
ATOM 678 O O . PHE A 1 84 ? -1.739 0.877 16.693 1.00 87.44 84 PHE A O 1
ATOM 685 N N . ASN A 1 85 ? -1.699 -0.244 14.741 1.00 88.88 85 ASN A N 1
ATOM 686 C CA . ASN A 1 85 ? -1.954 -1.583 15.284 1.00 88.88 85 ASN A CA 1
ATOM 687 C C . ASN A 1 85 ? -0.921 -2.598 14.770 1.00 88.88 85 ASN A C 1
ATOM 689 O O . ASN A 1 85 ? -1.282 -3.533 14.050 1.00 88.88 85 ASN A O 1
ATOM 693 N N . PRO A 1 86 ? 0.374 -2.427 15.090 1.00 89.06 86 PRO A N 1
ATOM 694 C CA . PRO A 1 86 ? 1.431 -3.281 14.560 1.00 89.06 86 PRO A CA 1
ATOM 695 C C . PRO A 1 86 ? 1.281 -4.766 14.927 1.00 89.06 86 PRO A C 1
ATOM 697 O O . PRO A 1 86 ? 1.869 -5.617 14.264 1.00 89.06 86 PRO A O 1
ATOM 700 N N . GLU A 1 87 ? 0.494 -5.092 15.951 1.00 89.56 87 GLU A N 1
ATOM 701 C CA . GLU A 1 87 ? 0.112 -6.452 16.335 1.00 89.56 87 GLU A CA 1
ATOM 702 C C . GLU A 1 87 ? -0.717 -7.189 15.271 1.00 89.56 87 GLU A C 1
ATOM 704 O O . GLU A 1 87 ? -0.715 -8.417 15.243 1.00 89.56 87 GLU A O 1
ATOM 709 N N . LEU A 1 88 ? -1.386 -6.453 14.378 1.00 90.00 88 LEU A N 1
ATOM 710 C CA . LEU A 1 88 ? -2.145 -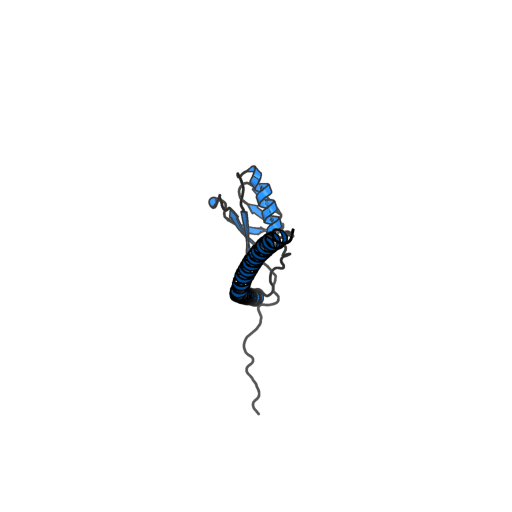7.001 13.250 1.00 90.00 88 LEU A CA 1
ATOM 711 C C . LEU A 1 88 ? -1.298 -7.122 11.977 1.00 90.00 88 LEU A C 1
ATOM 713 O O . LEU A 1 88 ? -1.808 -7.529 10.936 1.00 90.00 88 LEU A O 1
ATOM 717 N N . ASN A 1 89 ? -0.015 -6.748 12.029 1.00 92.00 89 ASN A N 1
ATOM 718 C CA . ASN A 1 89 ? 0.865 -6.840 10.873 1.00 92.00 89 ASN A CA 1
ATOM 719 C C . ASN A 1 89 ? 1.089 -8.300 10.498 1.00 92.00 89 ASN A C 1
ATOM 721 O O . ASN A 1 89 ? 1.664 -9.069 11.268 1.00 92.00 89 ASN A O 1
ATOM 725 N N . GLU A 1 90 ? 0.720 -8.655 9.276 1.00 92.19 90 GLU A N 1
ATOM 726 C CA . GLU A 1 90 ? 0.846 -10.020 8.794 1.00 92.19 90 GLU A CA 1
ATOM 727 C C . GLU A 1 90 ? 1.258 -10.068 7.328 1.00 92.19 90 GLU A C 1
ATOM 729 O O . GLU A 1 90 ? 0.913 -9.211 6.513 1.00 92.19 90 GLU A O 1
ATOM 734 N N . THR A 1 91 ? 2.035 -11.096 7.000 1.00 92.00 91 THR A N 1
ATOM 735 C CA . THR A 1 91 ? 2.409 -11.410 5.626 1.00 92.00 91 THR A CA 1
ATOM 736 C C . THR A 1 91 ? 1.539 -12.562 5.150 1.00 92.00 91 THR A C 1
ATOM 738 O O . THR A 1 91 ? 1.575 -13.652 5.720 1.00 92.00 91 THR A O 1
ATOM 741 N N . VAL A 1 92 ? 0.768 -12.320 4.095 1.00 92.19 92 VAL A N 1
ATOM 742 C CA . VAL A 1 92 ? -0.240 -13.241 3.570 1.00 92.19 92 VAL A CA 1
ATOM 743 C C . VAL A 1 92 ? 0.075 -13.654 2.141 1.00 92.19 92 VAL A C 1
ATOM 745 O O . VAL A 1 92 ? 0.617 -12.885 1.349 1.00 92.19 92 VAL A O 1
ATOM 748 N N . LEU A 1 93 ? -0.276 -14.894 1.813 1.00 91.75 93 LEU A N 1
ATOM 749 C CA . LEU A 1 93 ? -0.196 -15.439 0.463 1.00 91.75 93 LEU A CA 1
ATOM 750 C C . LEU A 1 93 ? -1.582 -15.382 -0.183 1.00 91.75 93 LEU A C 1
ATOM 752 O O . LEU A 1 93 ? -2.571 -15.773 0.441 1.00 91.75 93 LEU A O 1
ATOM 756 N N . VAL A 1 94 ? -1.650 -14.948 -1.439 1.00 91.94 94 VAL A N 1
ATOM 757 C CA . VAL A 1 94 ? -2.880 -14.992 -2.231 1.00 91.94 94 VAL A CA 1
ATOM 758 C C . VAL A 1 94 ? -3.185 -16.440 -2.592 1.00 91.94 94 VAL A C 1
ATOM 760 O O . VAL A 1 94 ? -2.449 -17.087 -3.342 1.00 91.94 94 VAL A O 1
ATOM 763 N N . ARG A 1 95 ? -4.275 -16.960 -2.030 1.00 91.62 95 ARG A N 1
ATOM 764 C CA . ARG A 1 95 ? -4.701 -18.352 -2.190 1.00 91.62 95 ARG A CA 1
ATOM 765 C C . ARG A 1 95 ? -5.189 -18.640 -3.622 1.00 91.62 95 ARG A C 1
ATOM 767 O O . ARG A 1 95 ? -5.541 -17.712 -4.350 1.00 91.62 95 ARG A O 1
ATOM 774 N N . PRO A 1 96 ? -5.281 -19.925 -4.026 1.00 90.25 96 PRO A N 1
ATOM 775 C CA . PRO A 1 96 ? -5.807 -20.327 -5.338 1.00 90.25 96 PRO A CA 1
ATOM 776 C C . PRO A 1 96 ? -7.244 -19.886 -5.646 1.00 90.25 96 PRO A C 1
ATOM 778 O O . PRO A 1 96 ? -7.625 -19.808 -6.808 1.00 90.25 96 PRO A O 1
ATOM 781 N N . ASP A 1 97 ? -8.037 -19.587 -4.618 1.00 91.38 97 ASP A N 1
ATOM 782 C CA . ASP A 1 97 ? -9.385 -19.011 -4.727 1.00 91.38 97 ASP A CA 1
ATOM 783 C C . ASP A 1 97 ? -9.381 -17.483 -4.948 1.00 91.38 97 ASP A C 1
ATOM 785 O O . ASP A 1 97 ? -10.439 -16.867 -5.078 1.00 91.38 97 ASP A O 1
ATOM 789 N N . GLY A 1 98 ? -8.197 -16.866 -4.983 1.00 88.94 98 GLY A N 1
ATOM 790 C CA . GLY A 1 98 ? -7.984 -15.437 -5.169 1.00 88.94 98 GLY A CA 1
ATOM 791 C C . GLY A 1 98 ? -8.224 -14.576 -3.929 1.00 88.94 98 GLY A C 1
ATOM 792 O O . GLY A 1 98 ? -8.401 -13.355 -4.043 1.00 88.94 98 GLY A O 1
ATOM 793 N N . ARG A 1 99 ? -8.243 -15.198 -2.745 1.00 93.62 99 ARG A N 1
ATOM 794 C CA . ARG A 1 99 ? -8.485 -14.529 -1.466 1.00 93.62 99 ARG A CA 1
ATOM 795 C C . ARG A 1 99 ? -7.252 -14.517 -0.570 1.00 93.62 99 ARG A C 1
ATOM 797 O O . ARG A 1 99 ? -6.353 -15.347 -0.691 1.00 93.62 99 ARG A O 1
ATOM 804 N N . ILE A 1 100 ? -7.249 -13.584 0.373 1.00 94.00 100 ILE A N 1
ATOM 805 C CA . ILE A 1 100 ? -6.356 -13.578 1.536 1.00 94.00 100 ILE A CA 1
ATOM 806 C C . ILE A 1 100 ? -7.192 -13.710 2.803 1.00 94.00 100 ILE A C 1
ATOM 808 O O . ILE A 1 100 ? -8.332 -13.251 2.843 1.00 94.00 100 ILE A O 1
ATOM 812 N N . ALA A 1 101 ? -6.630 -14.345 3.826 1.00 92.44 101 ALA A N 1
ATOM 813 C CA . ALA A 1 101 ? -7.234 -14.421 5.148 1.00 92.44 101 ALA A CA 1
ATOM 814 C C . ALA A 1 101 ? -6.510 -13.442 6.069 1.00 92.44 101 ALA A C 1
ATOM 816 O O . ALA A 1 101 ? -5.284 -13.480 6.139 1.00 92.44 101 ALA A O 1
ATOM 817 N N . LEU A 1 102 ? -7.272 -12.584 6.742 1.00 92.06 102 LEU A N 1
ATOM 818 C CA . LEU A 1 102 ? -6.759 -11.587 7.668 1.00 92.06 102 LEU A CA 1
ATOM 819 C C . LEU A 1 102 ? -7.490 -11.642 9.008 1.00 92.06 102 LEU A C 1
ATOM 821 O O . LEU A 1 102 ? -8.665 -12.024 9.100 1.00 92.06 102 LEU A O 1
ATOM 825 N N . GLN A 1 103 ? -6.801 -11.220 10.062 1.00 89.25 103 GLN A N 1
ATOM 826 C CA . GLN A 1 103 ? -7.364 -11.179 11.410 1.00 89.25 103 GLN A CA 1
ATOM 827 C C . GLN A 1 103 ? -8.522 -10.174 11.504 1.00 89.25 103 GLN A C 1
ATOM 829 O O . GLN A 1 103 ? -8.505 -9.128 10.862 1.00 89.25 103 GLN A O 1
ATOM 834 N N . LEU A 1 104 ? -9.530 -10.462 12.336 1.00 89.19 104 LEU A N 1
ATOM 835 C CA . LEU A 1 104 ? -10.737 -9.641 12.590 1.00 89.19 104 LEU A CA 1
ATOM 836 C C . LEU A 1 104 ? -11.752 -9.532 11.441 1.00 89.19 104 LEU A C 1
ATOM 838 O O . LEU A 1 104 ? -12.945 -9.393 11.707 1.00 89.19 104 LEU A O 1
ATOM 842 N N . VAL A 1 105 ? -11.304 -9.587 10.187 1.00 89.25 105 VAL A N 1
ATOM 843 C CA . VAL A 1 105 ? -12.154 -9.378 9.001 1.00 89.25 105 VAL A CA 1
ATOM 844 C C . VAL A 1 105 ? -12.355 -10.638 8.159 1.00 89.25 105 VAL A C 1
ATOM 846 O O . VAL A 1 105 ? -13.266 -10.678 7.335 1.00 89.25 105 VAL A O 1
ATOM 849 N N . GLY A 1 106 ? -11.560 -11.686 8.389 1.00 91.00 106 GLY A N 1
ATOM 850 C CA . GLY A 1 106 ? -11.701 -12.965 7.702 1.00 91.00 106 GLY A CA 1
ATOM 851 C C . GLY A 1 106 ? -11.151 -12.925 6.277 1.00 91.00 106 GLY A C 1
ATOM 852 O O . GLY A 1 106 ? -10.034 -12.467 6.050 1.00 91.00 106 GLY A O 1
ATOM 853 N N . GLU A 1 107 ? -11.905 -13.463 5.317 1.00 92.75 107 GLU A N 1
ATOM 854 C CA . GLU A 1 107 ? -11.444 -13.603 3.933 1.00 92.75 107 GLU A CA 1
ATOM 855 C C . GLU A 1 107 ? -11.804 -12.394 3.061 1.00 92.75 107 GLU A C 1
ATOM 857 O O . GLU A 1 107 ? -12.962 -11.978 2.997 1.00 92.75 107 GLU A O 1
ATOM 862 N N . ILE A 1 108 ? -10.823 -11.885 2.314 1.00 92.56 108 ILE A N 1
ATOM 863 C CA . ILE A 1 108 ? -10.987 -10.760 1.387 1.00 92.56 108 ILE A CA 1
ATOM 864 C C . ILE A 1 108 ? -10.520 -11.172 -0.005 1.00 92.56 108 ILE A C 1
ATOM 866 O O . ILE A 1 108 ? -9.465 -11.782 -0.167 1.00 92.56 108 ILE A O 1
ATOM 870 N N . THR A 1 109 ? -11.314 -10.834 -1.023 1.00 92.88 109 THR A N 1
ATOM 871 C CA . THR A 1 109 ? -10.950 -11.059 -2.429 1.00 92.88 109 THR A CA 1
ATOM 872 C C . THR A 1 109 ? -9.983 -9.973 -2.882 1.00 92.88 109 THR A C 1
ATOM 874 O O . THR A 1 109 ? -10.296 -8.792 -2.758 1.00 92.88 109 THR A O 1
ATOM 877 N N . VAL A 1 110 ? -8.823 -10.378 -3.400 1.00 91.38 110 VAL A N 1
ATOM 878 C CA . VAL A 1 110 ? -7.748 -9.452 -3.803 1.00 91.38 110 VAL A CA 1
ATOM 879 C C . VAL A 1 110 ? -7.309 -9.629 -5.247 1.00 91.38 110 VAL A C 1
ATOM 881 O O . VAL A 1 110 ? -6.751 -8.704 -5.827 1.00 91.38 110 VAL A O 1
ATOM 884 N N . VAL A 1 111 ? -7.590 -10.781 -5.858 1.00 88.69 111 VAL A N 1
ATOM 885 C CA . VAL A 1 111 ? -7.249 -11.008 -7.266 1.00 88.69 111 VAL A CA 1
ATOM 886 C C . VAL A 1 111 ? -7.965 -10.006 -8.167 1.00 88.69 111 VAL A C 1
ATOM 888 O O . VAL A 1 111 ? -9.122 -9.653 -7.927 1.00 88.69 111 VAL A O 1
ATOM 891 N N . GLY A 1 112 ? -7.255 -9.522 -9.186 1.00 85.06 112 GLY A N 1
ATOM 892 C CA . GLY A 1 112 ? -7.771 -8.525 -10.129 1.00 85.06 112 GLY A CA 1
ATOM 893 C C . GLY A 1 112 ? -7.795 -7.095 -9.581 1.00 85.06 112 GLY A C 1
ATOM 894 O O . GLY A 1 112 ? -8.135 -6.175 -10.321 1.00 85.06 112 GLY A O 1
ATOM 895 N N . HIS A 1 113 ? -7.426 -6.891 -8.313 1.00 86.38 113 HIS A N 1
ATOM 896 C CA . HIS A 1 113 ? -7.367 -5.572 -7.694 1.00 86.38 113 HIS A CA 1
ATOM 897 C C . HIS A 1 113 ? -5.932 -5.051 -7.654 1.00 86.38 113 HIS A C 1
ATOM 899 O O . HIS A 1 113 ? -4.977 -5.820 -7.528 1.00 86.38 113 HIS A O 1
ATOM 905 N N . THR A 1 114 ? -5.780 -3.732 -7.728 1.00 86.31 114 THR A N 1
ATOM 906 C CA . THR A 1 114 ? -4.496 -3.068 -7.478 1.00 86.31 114 THR A CA 1
ATOM 907 C C . THR A 1 114 ? -4.232 -2.938 -5.978 1.00 86.31 114 THR A C 1
ATOM 909 O O . THR A 1 114 ? -5.144 -3.026 -5.151 1.00 86.31 114 THR A O 1
ATOM 912 N N . VAL A 1 115 ? -2.979 -2.670 -5.612 1.00 85.25 115 VAL A N 1
ATOM 913 C CA . VAL A 1 115 ? -2.567 -2.444 -4.215 1.00 85.25 115 VAL A CA 1
ATOM 914 C C . VAL A 1 115 ? -3.397 -1.335 -3.550 1.00 85.25 115 VAL A C 1
ATOM 916 O O . VAL A 1 115 ? -3.872 -1.509 -2.427 1.00 85.25 115 VAL A O 1
ATOM 919 N N . GLU A 1 116 ? -3.657 -0.234 -4.263 1.00 83.69 116 GLU A N 1
ATOM 920 C CA . GLU A 1 116 ? -4.477 0.876 -3.756 1.00 83.69 116 GLU A CA 1
ATOM 921 C C . GLU A 1 116 ? -5.948 0.486 -3.562 1.00 83.69 116 GLU A C 1
ATOM 923 O O . GLU A 1 116 ? -6.575 0.870 -2.572 1.00 83.69 116 GLU A O 1
ATOM 928 N N . GLN A 1 117 ? -6.508 -0.321 -4.467 1.00 88.31 117 GLN A N 1
ATOM 929 C CA . GLN A 1 117 ? -7.876 -0.821 -4.321 1.00 88.31 117 GLN A CA 1
ATOM 930 C C . GLN A 1 117 ? -7.999 -1.754 -3.114 1.00 88.31 117 GLN A C 1
ATOM 932 O O . GLN A 1 117 ? -8.934 -1.618 -2.325 1.00 88.31 117 GLN A O 1
ATOM 937 N N . ILE A 1 118 ? -7.032 -2.656 -2.927 1.00 89.44 118 ILE A N 1
ATOM 938 C CA . ILE A 1 118 ? -6.980 -3.550 -1.765 1.00 89.44 118 ILE A CA 1
ATOM 939 C C . ILE A 1 118 ? -6.870 -2.728 -0.482 1.00 89.44 118 ILE A C 1
ATOM 941 O O . ILE A 1 118 ? -7.631 -2.956 0.455 1.00 89.44 118 ILE A O 1
ATOM 945 N N . ARG A 1 119 ? -5.997 -1.717 -0.450 1.00 90.25 119 ARG A N 1
ATOM 946 C CA . ARG A 1 119 ? -5.874 -0.795 0.685 1.00 90.25 119 ARG A CA 1
ATOM 947 C C . ARG A 1 119 ? -7.209 -0.127 1.025 1.00 90.25 119 ARG A C 1
ATOM 949 O O . ARG A 1 119 ? -7.604 -0.125 2.189 1.00 90.25 119 ARG A O 1
ATOM 956 N N . ALA A 1 120 ? -7.932 0.390 0.032 1.00 89.06 120 ALA A N 1
ATOM 957 C CA . ALA A 1 120 ? -9.243 1.003 0.245 1.00 89.06 120 ALA A CA 1
ATOM 958 C C . ALA A 1 120 ? -10.280 0.001 0.792 1.00 89.06 120 ALA A C 1
ATOM 960 O O . ALA A 1 120 ? -11.038 0.329 1.711 1.00 89.06 120 ALA A O 1
ATOM 961 N N . ILE A 1 121 ? -10.288 -1.233 0.275 1.00 91.06 121 ILE A N 1
ATOM 962 C CA . ILE A 1 121 ? -11.144 -2.323 0.767 1.00 91.06 121 ILE A CA 1
ATOM 963 C C . ILE A 1 121 ? -10.808 -2.653 2.225 1.00 91.06 121 ILE A C 1
ATOM 965 O O . ILE A 1 121 ? -11.718 -2.777 3.047 1.00 91.06 121 ILE A O 1
ATOM 969 N N . LEU A 1 122 ? -9.523 -2.740 2.575 1.00 90.88 122 LEU A N 1
ATOM 970 C CA . LEU A 1 122 ? -9.073 -3.021 3.937 1.00 90.88 122 LEU A CA 1
ATOM 971 C C . LEU A 1 122 ? -9.488 -1.912 4.901 1.00 90.88 122 LEU A C 1
ATOM 973 O O . LEU A 1 122 ? -10.136 -2.202 5.901 1.00 90.88 122 LEU A O 1
ATOM 977 N N . ILE A 1 123 ? -9.228 -0.646 4.575 1.00 90.25 123 ILE A N 1
ATOM 978 C CA . ILE A 1 123 ? -9.642 0.497 5.406 1.00 90.25 123 ILE A CA 1
ATOM 979 C C . ILE A 1 123 ? -11.153 0.458 5.660 1.00 90.25 123 ILE A C 1
ATOM 981 O O . ILE A 1 123 ? -11.596 0.610 6.800 1.00 90.25 123 ILE A O 1
ATOM 985 N N . LYS A 1 124 ? -11.955 0.184 4.623 1.00 90.94 124 LYS A N 1
ATOM 986 C CA . LYS A 1 124 ? -13.414 0.083 4.748 1.00 90.94 124 LYS A CA 1
ATOM 987 C C . LYS A 1 124 ? -13.841 -1.090 5.632 1.00 90.94 124 LYS A C 1
ATOM 989 O O . LYS A 1 124 ? -14.729 -0.928 6.463 1.00 90.94 124 LYS A O 1
ATOM 994 N N . THR A 1 125 ? -13.218 -2.253 5.466 1.00 90.19 125 THR A N 1
ATOM 995 C CA . THR A 1 125 ? -13.591 -3.478 6.192 1.00 90.19 125 THR A CA 1
ATOM 996 C C . THR A 1 125 ? -13.171 -3.402 7.663 1.00 90.19 125 THR A C 1
ATOM 998 O O . THR A 1 125 ? -13.941 -3.767 8.549 1.00 90.19 125 THR A O 1
ATOM 1001 N N . TYR A 1 126 ? -11.994 -2.838 7.944 1.00 91.19 126 TYR A N 1
ATOM 1002 C CA . TYR A 1 126 ? -11.489 -2.647 9.304 1.00 91.19 126 TYR A CA 1
ATOM 1003 C C . TYR A 1 126 ? -12.116 -1.461 10.037 1.00 91.19 126 TYR A C 1
ATOM 1005 O O . TYR A 1 126 ? -12.069 -1.446 11.261 1.00 91.19 126 TYR A O 1
ATOM 1013 N N . SER A 1 127 ? -12.756 -0.507 9.351 1.00 89.38 127 SER A N 1
ATOM 1014 C CA . SER A 1 127 ? -13.450 0.621 10.005 1.00 89.38 127 SER A CA 1
ATOM 1015 C C . SER A 1 127 ? -14.552 0.183 10.982 1.00 89.38 127 SER A C 1
ATOM 1017 O O . SER A 1 127 ? -14.926 0.951 11.862 1.00 89.38 127 SER A O 1
ATOM 1019 N N . GLY A 1 128 ? -15.077 -1.041 10.846 1.00 86.88 128 GLY A N 1
ATOM 1020 C CA . GLY A 1 128 ? -16.032 -1.614 11.799 1.00 86.88 128 GLY A CA 1
ATOM 1021 C C . GLY A 1 128 ? -15.399 -2.168 13.082 1.00 86.88 128 GLY A C 1
ATOM 1022 O O . GLY A 1 128 ? -16.108 -2.339 14.067 1.00 86.88 128 GLY A O 1
ATOM 1023 N N . GLN A 1 129 ? -14.091 -2.442 13.072 1.00 87.94 129 GLN A N 1
ATOM 1024 C CA . GLN A 1 129 ? -13.364 -3.098 14.169 1.00 87.94 129 GLN A CA 1
ATOM 1025 C C . GLN A 1 129 ? -12.289 -2.201 14.801 1.00 87.94 129 GLN A C 1
ATOM 1027 O O . GLN A 1 129 ? -11.979 -2.340 15.980 1.00 87.94 129 GLN A O 1
ATOM 1032 N N . LEU A 1 130 ? -11.719 -1.276 14.027 1.00 87.69 130 LEU A N 1
ATOM 1033 C CA . LEU A 1 130 ? -10.634 -0.383 14.423 1.00 87.69 130 LEU A CA 1
ATOM 1034 C C . LEU A 1 130 ? -11.066 1.076 14.285 1.00 87.69 130 LEU A C 1
ATOM 1036 O O . LEU A 1 130 ? -11.762 1.459 13.344 1.00 87.69 130 LEU A O 1
ATOM 1040 N N . LYS A 1 131 ? -10.596 1.918 15.206 1.00 84.62 131 LYS A N 1
ATOM 1041 C CA . LYS A 1 131 ? -10.792 3.366 15.137 1.00 84.62 131 LYS A CA 1
ATOM 1042 C C . LYS A 1 131 ? -9.692 3.976 14.266 1.00 84.62 131 LYS A C 1
ATOM 1044 O O . LYS A 1 131 ? -8.531 3.919 14.646 1.00 84.62 131 LYS A O 1
ATOM 1049 N N . ASN A 1 132 ? -10.070 4.580 13.140 1.00 83.88 132 ASN A N 1
ATOM 1050 C CA . ASN A 1 132 ? -9.162 5.176 12.148 1.00 83.88 132 ASN A CA 1
ATOM 1051 C C . ASN A 1 132 ? -8.088 4.191 11.632 1.00 83.88 132 ASN A C 1
ATOM 1053 O O . ASN A 1 132 ? -6.899 4.399 11.875 1.00 83.88 132 ASN A O 1
ATOM 1057 N N . PRO A 1 133 ? -8.479 3.115 10.923 1.00 84.69 133 PRO A N 1
ATOM 1058 C CA . PRO A 1 133 ? -7.518 2.161 10.384 1.00 84.69 133 PRO A CA 1
ATOM 1059 C C . PRO A 1 133 ? -6.645 2.816 9.307 1.00 84.69 133 PRO A C 1
ATOM 1061 O O . PRO A 1 133 ? -7.137 3.218 8.253 1.00 84.69 133 PRO A O 1
ATOM 1064 N N . GLU A 1 134 ? -5.339 2.878 9.557 1.00 88.81 134 GLU A N 1
ATOM 1065 C CA . GLU A 1 134 ? -4.341 3.291 8.574 1.00 88.81 134 GLU A CA 1
ATOM 1066 C C . GLU A 1 134 ? -3.502 2.083 8.159 1.00 88.81 134 GLU A C 1
ATOM 1068 O O . GLU A 1 134 ? -2.771 1.506 8.968 1.00 88.81 134 GLU A O 1
ATOM 1073 N N . VAL A 1 135 ? -3.668 1.681 6.897 1.00 88.00 135 VAL A N 1
ATOM 1074 C CA . VAL A 1 135 ? -3.132 0.432 6.345 1.00 88.00 135 VAL A CA 1
ATOM 1075 C C . VAL A 1 135 ? -2.207 0.731 5.169 1.00 88.00 135 VAL A C 1
ATOM 1077 O O . VAL A 1 135 ? -2.550 1.526 4.288 1.00 88.00 135 VAL A O 1
ATOM 1080 N N . ALA A 1 136 ? -1.064 0.053 5.137 1.00 84.94 136 ALA A N 1
ATOM 1081 C CA . ALA A 1 136 ? -0.166 -0.043 3.998 1.00 84.94 136 ALA A CA 1
ATOM 1082 C C . ALA A 1 136 ? -0.136 -1.491 3.490 1.00 84.94 136 ALA A C 1
ATOM 1084 O O . ALA A 1 136 ? -0.082 -2.438 4.274 1.00 84.94 136 ALA A O 1
ATOM 1085 N N . VAL A 1 137 ? -0.175 -1.653 2.169 1.00 86.38 137 VAL A N 1
ATOM 1086 C CA . VAL A 1 137 ? -0.141 -2.952 1.488 1.00 86.38 137 VAL A CA 1
ATOM 1087 C C . VAL A 1 137 ? 1.112 -2.972 0.625 1.00 86.38 137 VAL A C 1
ATOM 1089 O O . VAL A 1 137 ? 1.298 -2.083 -0.202 1.00 86.38 137 VAL A O 1
ATOM 1092 N N . LEU A 1 138 ? 1.986 -3.955 0.827 1.00 82.44 138 LEU A N 1
ATOM 1093 C CA . LEU A 1 138 ? 3.240 -4.075 0.088 1.00 82.44 138 LEU A CA 1
ATOM 1094 C C . LEU A 1 138 ? 3.295 -5.408 -0.654 1.00 82.44 138 LEU A C 1
ATOM 1096 O O . LEU A 1 138 ? 3.061 -6.463 -0.072 1.00 82.44 138 LEU A O 1
ATOM 1100 N N . LEU A 1 139 ? 3.667 -5.368 -1.929 1.00 82.62 139 LEU A N 1
ATOM 1101 C CA . LEU A 1 139 ? 3.902 -6.563 -2.735 1.00 82.62 139 LEU A CA 1
ATOM 1102 C C . LEU A 1 139 ? 5.326 -7.081 -2.477 1.00 82.62 139 LEU A C 1
ATOM 1104 O O . LEU A 1 139 ? 6.303 -6.400 -2.786 1.00 82.62 139 LEU A O 1
ATOM 1108 N N . ARG A 1 140 ? 5.452 -8.266 -1.868 1.00 75.62 140 ARG A N 1
ATOM 1109 C CA . ARG A 1 140 ? 6.744 -8.857 -1.463 1.00 75.62 140 ARG A CA 1
ATOM 1110 C C . ARG A 1 140 ? 7.345 -9.756 -2.530 1.00 75.62 140 ARG A C 1
ATOM 1112 O O . ARG A 1 140 ? 8.558 -9.759 -2.724 1.00 75.62 140 ARG A O 1
ATOM 1119 N N . SER A 1 141 ? 6.521 -10.563 -3.178 1.00 71.06 141 SER A N 1
ATOM 1120 C CA . SER A 1 141 ? 6.951 -11.493 -4.218 1.00 71.06 141 SER A CA 1
ATOM 1121 C C . SER A 1 141 ? 5.805 -11.693 -5.186 1.00 71.06 141 SER A C 1
ATOM 1123 O O . SER A 1 141 ? 4.662 -11.853 -4.758 1.00 71.06 141 SER A O 1
ATOM 1125 N N . THR A 1 142 ? 6.126 -11.653 -6.472 1.00 67.81 142 THR A N 1
ATOM 1126 C CA . THR A 1 142 ? 5.175 -11.906 -7.544 1.00 67.81 142 THR A CA 1
ATOM 1127 C C . THR A 1 142 ? 5.373 -13.321 -8.050 1.00 67.81 142 THR A C 1
ATOM 1129 O O . THR A 1 142 ? 6.504 -13.747 -8.295 1.00 67.81 142 THR A O 1
ATOM 1132 N N . ASN A 1 143 ? 4.283 -14.060 -8.220 1.00 62.81 143 ASN A N 1
ATOM 1133 C CA . ASN A 1 143 ? 4.324 -15.326 -8.937 1.00 62.81 143 ASN A CA 1
ATOM 1134 C C . ASN A 1 143 ? 4.011 -15.053 -10.407 1.00 62.81 143 ASN A C 1
ATOM 1136 O O . ASN A 1 143 ? 2.937 -15.382 -10.897 1.00 62.81 143 ASN A O 1
ATOM 1140 N N . VAL A 1 144 ? 4.933 -14.385 -11.100 1.00 57.81 144 VAL A N 1
ATOM 1141 C CA . VAL A 1 144 ? 4.890 -14.314 -12.562 1.00 57.81 144 VAL A CA 1
ATOM 1142 C C . VAL A 1 144 ? 5.601 -15.570 -13.070 1.00 57.81 144 VAL A C 1
ATOM 1144 O O . VAL A 1 144 ? 6.813 -15.678 -12.868 1.00 57.81 144 VAL A O 1
ATOM 1147 N N . PRO A 1 145 ? 4.896 -16.537 -13.691 1.00 43.97 145 PRO A N 1
ATOM 1148 C CA . PRO A 1 145 ? 5.547 -17.678 -14.322 1.00 43.97 145 PRO A CA 1
ATOM 1149 C C . PRO A 1 145 ? 6.497 -17.139 -15.395 1.00 43.97 145 PRO A C 1
ATOM 1151 O O . PRO A 1 145 ? 6.078 -16.360 -16.249 1.00 43.97 145 PRO A O 1
ATOM 1154 N N . GLY A 1 146 ? 7.780 -17.474 -15.276 1.00 46.75 146 GLY A N 1
ATOM 1155 C CA . GLY A 1 146 ? 8.860 -16.787 -15.977 1.00 46.75 146 GLY A CA 1
ATOM 1156 C C . GLY A 1 146 ? 8.728 -16.745 -17.500 1.00 46.75 146 GLY A C 1
ATOM 1157 O O . GLY A 1 146 ? 8.329 -17.714 -18.138 1.00 46.75 146 GLY A O 1
ATOM 1158 N N . GLU A 1 147 ? 9.188 -15.640 -18.082 1.00 41.78 147 GLU A N 1
ATOM 1159 C CA . GLU A 1 147 ? 10.103 -15.779 -19.211 1.00 41.78 147 GLU A CA 1
ATOM 1160 C C . GLU A 1 147 ? 11.483 -16.086 -18.608 1.00 41.78 147 GLU A C 1
ATOM 1162 O O . GLU A 1 147 ? 11.979 -15.370 -17.739 1.00 41.78 147 GLU A O 1
ATOM 1167 N N . ASP A 1 148 ? 12.001 -17.244 -18.996 1.00 47.84 148 ASP A N 1
ATOM 1168 C CA . ASP A 1 148 ? 13.091 -18.027 -18.426 1.00 47.84 148 ASP A CA 1
ATOM 1169 C C . ASP A 1 148 ? 14.226 -17.317 -17.672 1.00 47.84 148 ASP A C 1
ATOM 1171 O O . ASP A 1 148 ? 14.981 -16.478 -18.168 1.00 47.84 148 ASP A O 1
ATOM 1175 N N . SER A 1 149 ? 14.472 -17.881 -16.491 1.00 49.56 149 SER A N 1
ATOM 1176 C CA . SER A 1 149 ? 15.792 -17.984 -15.880 1.00 49.56 149 SER A CA 1
ATOM 1177 C C . SER A 1 149 ? 16.695 -18.838 -16.785 1.00 49.56 149 SER A C 1
ATOM 1179 O O . SER A 1 149 ? 16.756 -20.053 -16.626 1.00 49.56 149 SER A O 1
ATOM 1181 N N . GLY A 1 150 ? 17.362 -18.219 -17.766 1.00 44.34 150 GLY A N 1
ATOM 1182 C CA . GLY A 1 150 ? 18.099 -18.977 -18.780 1.00 44.34 150 GLY A CA 1
ATOM 1183 C C . GLY A 1 150 ? 19.112 -18.217 -19.639 1.00 44.34 150 GLY A C 1
ATOM 1184 O O . GLY A 1 150 ? 19.333 -18.634 -20.769 1.00 44.34 150 GLY A O 1
ATOM 1185 N N . THR A 1 151 ? 19.779 -17.160 -19.159 1.00 45.50 151 THR A N 1
ATOM 1186 C CA . THR A 1 151 ? 21.034 -16.724 -19.814 1.00 45.50 151 THR A CA 1
ATOM 1187 C C . THR A 1 151 ? 22.194 -17.505 -19.215 1.00 45.50 151 THR A C 1
ATOM 1189 O O . THR A 1 151 ? 22.879 -17.063 -18.291 1.00 45.50 151 THR A O 1
ATOM 1192 N N . THR A 1 152 ? 22.377 -18.711 -19.745 1.00 48.72 152 THR A N 1
ATOM 1193 C CA . THR A 1 152 ? 23.607 -19.492 -19.641 1.00 48.72 152 THR A CA 1
ATOM 1194 C C . THR A 1 152 ? 24.788 -18.620 -20.053 1.00 48.72 152 THR A C 1
ATOM 1196 O O . THR A 1 152 ? 24.846 -18.082 -21.158 1.00 48.72 152 THR A O 1
ATOM 1199 N N . ALA A 1 153 ? 25.727 -18.467 -19.129 1.00 50.09 153 ALA A N 1
ATOM 1200 C CA . ALA A 1 153 ? 27.057 -17.975 -19.415 1.00 50.09 153 ALA A CA 1
ATOM 1201 C C . ALA A 1 153 ? 27.792 -18.931 -20.373 1.00 50.09 153 ALA A C 1
ATOM 1203 O O . ALA A 1 153 ? 27.613 -20.142 -20.299 1.00 50.09 153 ALA A O 1
ATOM 1204 N N . ALA A 1 154 ? 28.714 -18.359 -21.150 1.00 51.97 154 ALA A N 1
ATOM 1205 C CA . ALA A 1 154 ? 29.828 -19.024 -21.828 1.00 51.97 154 ALA A CA 1
ATOM 1206 C C . ALA A 1 154 ? 29.536 -19.787 -23.137 1.00 51.97 154 ALA A C 1
ATOM 1208 O O . ALA A 1 154 ? 29.447 -21.008 -23.161 1.00 51.97 154 ALA A O 1
ATOM 1209 N N . GLU A 1 155 ? 29.640 -19.068 -24.258 1.00 46.94 155 GLU A N 1
ATOM 1210 C CA . GLU A 1 155 ? 30.342 -19.586 -25.439 1.00 46.94 155 GLU A CA 1
ATOM 1211 C C . GLU A 1 155 ? 31.514 -18.655 -25.775 1.00 46.94 155 GLU A C 1
ATOM 1213 O O . GLU A 1 155 ? 31.436 -17.747 -26.599 1.00 46.94 155 GLU A O 1
ATOM 1218 N N . GLY A 1 156 ? 32.635 -18.878 -25.088 1.00 51.94 156 GLY A N 1
ATOM 1219 C CA . GLY A 1 156 ? 33.937 -18.532 -25.633 1.00 51.94 156 GLY A CA 1
ATOM 1220 C C . GLY A 1 156 ? 34.339 -19.620 -26.620 1.00 51.94 156 GLY A C 1
ATOM 1221 O O . GLY A 1 156 ? 34.742 -20.692 -26.187 1.00 51.94 156 GLY A O 1
ATOM 1222 N N . ASN A 1 157 ? 34.235 -19.356 -27.923 1.00 54.25 157 ASN A N 1
ATOM 1223 C CA . ASN A 1 157 ? 35.022 -20.053 -28.942 1.00 54.25 157 ASN A CA 1
ATOM 1224 C C . ASN A 1 157 ? 35.029 -19.273 -30.268 1.00 54.25 157 ASN A C 1
ATOM 1226 O O . ASN A 1 157 ? 34.373 -19.656 -31.235 1.00 54.25 157 ASN A O 1
ATOM 1230 N N . PHE A 1 158 ? 35.784 -18.173 -30.333 1.00 57.91 158 PHE A N 1
ATOM 1231 C CA . PHE A 1 158 ? 36.148 -17.576 -31.619 1.00 57.91 158 PHE A CA 1
ATOM 1232 C C . PHE A 1 158 ? 37.459 -18.191 -32.116 1.00 57.91 158 PHE A C 1
ATOM 1234 O O . PHE A 1 158 ? 38.550 -17.762 -31.758 1.00 57.91 158 PHE A O 1
ATOM 1241 N N . GLY A 1 159 ? 37.285 -19.242 -32.920 1.00 51.44 159 GLY A N 1
ATOM 1242 C CA . GLY A 1 159 ? 38.032 -19.523 -34.145 1.00 51.44 159 GLY A CA 1
ATOM 1243 C C . GLY A 1 159 ? 39.554 -19.469 -34.089 1.00 51.44 159 GLY A C 1
ATOM 1244 O O . GLY A 1 159 ? 40.159 -18.452 -34.408 1.00 51.44 159 GLY A O 1
ATOM 1245 N N . GLY A 1 160 ? 40.168 -20.632 -33.872 1.00 54.78 160 GLY A N 1
ATOM 1246 C CA . GLY A 1 1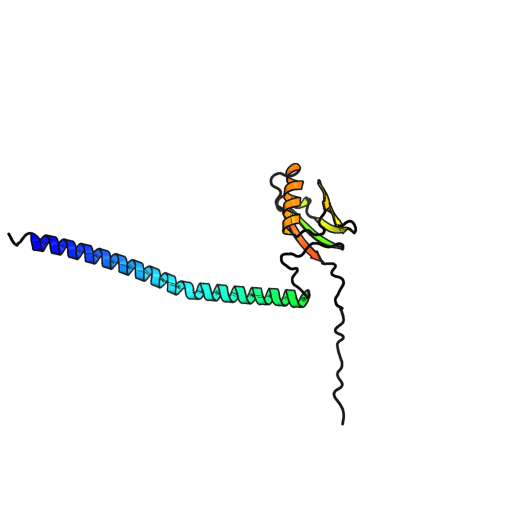60 ? 41.429 -20.929 -34.535 1.00 54.78 160 GLY A CA 1
ATOM 1247 C C . GLY A 1 160 ? 41.193 -21.127 -36.034 1.00 54.78 160 GLY A C 1
ATOM 1248 O O . GLY A 1 160 ? 40.442 -22.024 -36.419 1.00 54.78 160 GLY A O 1
ATOM 1249 N N . LYS A 1 161 ? 41.831 -20.294 -36.854 1.00 50.62 161 LYS A N 1
ATOM 1250 C CA . LYS A 1 161 ? 42.636 -20.672 -38.023 1.00 50.62 161 LYS A CA 1
ATOM 1251 C C . LYS A 1 161 ? 43.375 -19.453 -38.555 1.00 50.62 161 LYS A C 1
ATOM 1253 O O . LYS A 1 161 ? 42.724 -18.400 -38.704 1.00 50.62 161 LYS A O 1
#

=== Feature glossary ===
A reading guide for the features in this record.

Start from the sequence.

  · This is the polypeptide sequence — one letter per residue, N-terminus first. Length ranges from a few dozen residues for small domains to over a thousand for large multi-domain proteins.

Fold it, and you get atomic coordinates and the backbone conformation that goes with them.

  · Structure coordinates are given as an mmCIF _atom_site loop: one row per atom with element, residue name, chain id, sequence number, and x/y/z position in Å. Only the four main-chain atoms per residue are included here; side chains are omitted to keep the record compact.

  · Backbone dihedral angles. Every residue except chain termini has a φ (preceding-C → N → Cα → C) and a ψ (N → Cα → C → next-N). They are reported in degrees following the IUPAC sign convention. Secondary structure is essentially a statement about which (φ, ψ) basin each residue occupies.

  · The SS8 string is DSSP's per-residue secondary-structure call. α-helix (H) means an i→i+4 H-bond ladder; β-strand (E) means the residue participates in a β-sheet; 3₁₀ (G) and π (I) are tighter and wider helices; T/S are turns/bends; '-' is loop.

  · SS3 is a coarse helix/strand/coil call (letters a/b/c) made by the P-SEA algorithm from inter-Cα distances and dihedrals. It is less detailed than DSSP but needs only Cα positions.

Summarize the fold with a handful of shape descriptors and a per-residue structural alphabet.

  · Radius of gyration (Rg) is the root-mean-square distance of Cα atoms from their centroid — a single number for overall size and compactness. A globular domain of N residues has Rg ≈ 2.2·N^0.38 Å; an extended or disordered chain has a much larger Rg. The Cα contact count is the number of residue pairs whose Cα atoms are within 8 Å and are more than four positions apart in sequence — a standard proxy for tertiary packing density. The bounding box is the smallest axis-aligned box enclosing all Cα atoms.

  · The Foldseek 3Di string encodes local tertiary geometry as a 20-letter alphabet — one character per residue — derived from the relative positions of nearby Cα atoms. Unlike the amino-acid sequence, 3Di is a direct function of the 3D structure, so two proteins with the same fold have similar 3Di strings even at low sequence identity.

  · Solvent-accessible surface area (SASA) is the area in Å² traced out by the centre of a 1.4 Å probe sphere (a water molecule) rolled over the protein's van der Waals surface (Shrake–Rupley / Lee–Richards construction). Buried residues have near-zero SASA; fully exposed residues can exceed 200 Å². The total SASA scales roughly with the number of surface residues.

Ask how reliable the model is.

  · pLDDT (predicted Local Distance Difference Test) is AlphaFold's per-residue confidence score, ranging from 0 to 100. Values above 90 indicate high confidence (typically well-packed cores); 70–90 is confident; 50–70 low confidence; below 50 usually means the region is disordered or the prediction is unreliable there. AlphaFold stores pLDDT in the mmCIF B-factor column.

  · B-factor (Debye–Waller factor) reflects atomic displacement in the crystal lattice. It is an experimental observable (units Å²), not a prediction; low values mean the atom is pinned down, high values mean it moves or is heterogeneous across the crystal.

  · Predicted Aligned Error (PAE) is an AlphaFold confidence matrix: entry (i, j) is the expected error in the position of residue j, in ångströms, when the prediction is superimposed on the true structure at residue i. Low PAE within a block of residues means that block is internally rigid and well-predicted; high PAE between two blocks means their relative placement is uncertain even if each block individually is confident.

Place it in context: what it resembles, what it is annotated as, and how it looks.

  · Nearest PDB neighbors are the top structural matches found by Foldseek when searching this structure against the entire Protein Data Bank. Each hit reports a TM-score (0 to 1; >0.5 almost always implies the same fold) and an E-value. These are *structural* homologs — they may share no detectable sequence similarity.

  · Functional annotations link the protein to curated databases. InterPro entries identify conserved domains and families by matching the sequence against member-database signatures (Pfam, PROSITE, CDD, …). Gene Ontology (GO) terms describe molecular function, biological process, and cellular component in a controlled vocabulary. CATH places the structure in a hierarchical fold classification (Class/Architecture/Topology/Homologous-superfamily). The organism is the source species.

  · Three diagnostic plots accompany the record. The Cα contact map visualizes the tertiary structure as a 2D adjacency matrix (8 Å cutoff, sequence-local contacts suppressed). The Ramachandran plot shows the distribution of backbone (φ, ψ) torsions, with points in the α and β basins reflecting secondary structure content. The PAE plot shows AlphaFold's inter-residue confidence as a color matrix.

  · Six rendered views show the 3D structure from the faces of a cube — i.e. along ±x, ±y, ±z. Rendering representation is drawn randomly per protein from cartoon (secondary-structure ribbons), sticks (backbone bonds), or molecular surface; coloring is either N→C rainbow (blue at the N-terminus through red at the C-terminus) or one color per chain.